Protein AF-A0A7S3BAN3-F1 (afdb_monomer_lite)

Foldseek 3Di:
DAWDWDADPVRPWIKIAGADCAWKWKDQAPPDDTDTHDHGDMDIADARMWIASDPVCRVVGIDGDHPDDPVRVVVVCVVVVVPDDDDDDPPPQPPQKDWDADPPPRQIWIARNVPRDIGSDRDDD

Secondary structure (DSSP, 8-state):
--EEEEE-TTSS-EEEEE-SSS-EEEESSTTSPPEEEPTT-EEEE-TT-EEES-SSSGGGSEEE-----HHHHHHHHHHTT-----------PPTTEEEEE-TTT--EEEEETTT--EESSPPP-

Organism: NCBI:txid156174

Radius of gyration: 23.51 Å; chains: 1; bounding box: 26×28×66 Å

InterPro domains:
  IPR001202 WW domain [PF00397] (93-123)
  IPR001202 WW domain [PS01159] (97-123)
  IPR001202 WW domain [PS50020] (91-125)
  IPR001202 WW domain [SM00456] (92-125)
  IPR036020 WW domain superfamily [SSF51045] (88-123)

pLDDT: mean 81.01, std 16.37, range [34.28, 97.75]

Structure (mmCIF, N/CA/C/O backbone):
data_AF-A0A7S3BAN3-F1
#
_entry.id   AF-A0A7S3BAN3-F1
#
loop_
_atom_site.group_PDB
_atom_site.id
_atom_site.type_symbol
_atom_site.label_atom_id
_atom_site.label_alt_id
_atom_site.label_comp_id
_atom_site.label_asym_id
_atom_site.label_entity_id
_atom_site.label_seq_id
_atom_site.pdbx_PDB_ins_code
_atom_site.Cartn_x
_atom_site.Cartn_y
_atom_site.Cartn_z
_atom_site.occupancy
_atom_site.B_iso_or_equiv
_atom_site.auth_seq_id
_atom_site.auth_comp_id
_atom_site.auth_asym_id
_atom_site.auth_atom_id
_atom_site.pdbx_PDB_model_num
ATOM 1 N N . GLU A 1 1 ? -14.356 1.934 6.653 1.00 81.88 1 GLU A N 1
ATOM 2 C CA . GLU A 1 1 ? -13.105 1.551 5.965 1.00 81.88 1 GLU A CA 1
ATOM 3 C C . GLU A 1 1 ? -11.975 1.561 6.991 1.00 81.88 1 GLU A C 1
ATOM 5 O O . GLU A 1 1 ? -12.056 2.355 7.920 1.00 81.88 1 GLU A O 1
ATOM 10 N N . GLN A 1 2 ? -10.985 0.668 6.896 1.00 89.25 2 GLN A N 1
ATOM 11 C CA . GLN A 1 2 ? -9.949 0.541 7.936 1.00 89.25 2 GLN A CA 1
ATOM 12 C C . GLN A 1 2 ? -8.648 1.276 7.605 1.00 89.25 2 GLN A C 1
ATOM 14 O O . GLN A 1 2 ? -8.061 1.920 8.471 1.00 89.25 2 GLN A O 1
ATOM 19 N N . CYS A 1 3 ? -8.217 1.221 6.350 1.00 94.88 3 CYS A N 1
ATOM 20 C CA . CYS A 1 3 ? -7.018 1.889 5.868 1.00 94.88 3 CYS A CA 1
ATOM 21 C C . CYS A 1 3 ? -7.297 2.474 4.481 1.00 94.88 3 CYS A C 1
ATOM 23 O O . CYS A 1 3 ? -8.050 1.881 3.707 1.00 94.88 3 CYS A O 1
ATOM 25 N N . VAL A 1 4 ? -6.722 3.638 4.188 1.00 96.19 4 VAL A N 1
ATOM 26 C CA . VAL A 1 4 ? -6.711 4.244 2.851 1.00 96.19 4 VAL A CA 1
ATOM 27 C C . VAL A 1 4 ? -5.306 4.139 2.288 1.00 96.19 4 VAL A C 1
ATOM 29 O O . VAL A 1 4 ? -4.343 4.475 2.975 1.00 96.19 4 VAL A O 1
ATOM 32 N N . ILE A 1 5 ? -5.196 3.731 1.027 1.00 95.25 5 ILE A N 1
ATOM 33 C CA . ILE A 1 5 ? -3.962 3.873 0.258 1.00 95.25 5 ILE A CA 1
ATOM 34 C C . ILE A 1 5 ? -4.073 5.147 -0.569 1.00 95.25 5 ILE A C 1
ATOM 36 O O . ILE A 1 5 ? -4.967 5.272 -1.404 1.00 95.25 5 ILE A O 1
ATOM 40 N N . GLN A 1 6 ? -3.183 6.099 -0.316 1.00 94.75 6 GLN A N 1
ATOM 41 C CA . GLN A 1 6 ? -3.121 7.358 -1.047 1.00 94.75 6 GLN A CA 1
ATOM 42 C C . GLN A 1 6 ? -1.861 7.383 -1.906 1.00 94.75 6 GLN A C 1
ATOM 44 O O . GLN A 1 6 ? -0.795 6.939 -1.480 1.00 94.75 6 GLN A O 1
ATOM 49 N N . VAL A 1 7 ? -2.000 7.892 -3.126 1.00 92.56 7 VAL A N 1
ATOM 50 C CA . VAL A 1 7 ? -0.921 8.001 -4.110 1.00 92.56 7 VAL A CA 1
ATOM 51 C C . VAL A 1 7 ? -0.830 9.461 -4.530 1.00 92.56 7 VAL A C 1
ATOM 53 O O . VAL A 1 7 ? -1.857 10.082 -4.802 1.00 92.56 7 VAL A O 1
ATOM 56 N N . ALA A 1 8 ? 0.380 10.017 -4.553 1.00 89.38 8 ALA A N 1
ATOM 57 C CA . ALA A 1 8 ? 0.612 11.357 -5.081 1.00 89.38 8 ALA A CA 1
ATOM 58 C C . ALA A 1 8 ? 0.180 11.435 -6.557 1.00 89.38 8 ALA A C 1
ATOM 60 O O . ALA A 1 8 ? 0.286 10.449 -7.284 1.00 89.38 8 ALA A O 1
ATOM 61 N N . GLU A 1 9 ? -0.282 12.600 -7.017 1.00 87.94 9 GLU A N 1
ATOM 62 C CA . GLU A 1 9 ? -0.773 12.779 -8.397 1.00 87.94 9 GLU A CA 1
ATOM 63 C C . GLU A 1 9 ? 0.276 12.424 -9.463 1.00 87.94 9 GLU A C 1
ATOM 65 O O . GLU A 1 9 ? -0.062 11.944 -10.543 1.00 87.94 9 GLU A O 1
ATOM 70 N N . ASP A 1 10 ? 1.556 12.618 -9.145 1.00 85.38 10 ASP A N 1
ATOM 71 C CA . ASP A 1 10 ? 2.697 12.278 -9.998 1.00 85.38 10 ASP A CA 1
ATOM 72 C C . ASP A 1 10 ? 3.179 10.821 -9.839 1.00 85.38 10 ASP A C 1
ATOM 74 O O . ASP A 1 10 ? 4.119 10.394 -10.512 1.00 85.38 10 ASP A O 1
ATOM 78 N N . GLY A 1 11 ? 2.559 10.052 -8.940 1.00 81.81 11 GLY A N 1
ATOM 79 C CA . GLY A 1 11 ? 2.928 8.676 -8.617 1.00 81.81 11 GLY A CA 1
ATOM 80 C C . GLY A 1 11 ? 4.246 8.521 -7.849 1.00 81.81 11 GLY A C 1
ATOM 81 O O . GLY A 1 11 ? 4.748 7.401 -7.746 1.00 81.81 11 GLY A O 1
ATOM 82 N N . SER A 1 12 ? 4.833 9.604 -7.326 1.00 81.50 12 SER A N 1
ATOM 83 C CA . SER A 1 12 ? 6.141 9.577 -6.649 1.00 81.50 12 SER A CA 1
ATOM 84 C C . SER A 1 12 ? 6.104 8.928 -5.265 1.00 81.50 12 SER A C 1
ATOM 86 O O . SER A 1 12 ? 7.075 8.288 -4.859 1.00 81.50 12 SER A O 1
ATOM 88 N N . CYS A 1 13 ? 4.978 9.061 -4.563 1.00 83.56 13 CYS A N 1
ATOM 89 C CA . CYS A 1 13 ? 4.810 8.631 -3.181 1.00 83.56 13 CYS A CA 1
ATOM 90 C C . CYS A 1 13 ? 3.491 7.879 -3.007 1.00 83.56 13 CYS A C 1
ATOM 92 O O . CYS A 1 13 ? 2.442 8.333 -3.465 1.00 83.56 13 CYS A O 1
ATOM 94 N N . VAL A 1 14 ? 3.542 6.760 -2.285 1.00 93.69 14 VAL A N 1
ATOM 95 C CA . VAL A 1 14 ? 2.368 6.014 -1.823 1.00 93.69 14 VAL A CA 1
ATOM 96 C C . VAL A 1 14 ? 2.426 5.971 -0.305 1.00 93.69 14 VAL A C 1
ATOM 98 O O . VAL A 1 14 ? 3.485 5.699 0.255 1.00 93.69 14 VAL A O 1
ATOM 101 N N . TYR A 1 15 ? 1.319 6.225 0.378 1.00 95.12 15 TYR A N 1
ATOM 102 C CA . TYR A 1 15 ? 1.248 6.066 1.827 1.00 95.12 15 TYR A CA 1
ATOM 103 C C . TYR A 1 15 ? -0.051 5.387 2.249 1.00 95.12 15 TYR A C 1
ATOM 105 O O . TYR A 1 15 ? -1.102 5.552 1.626 1.00 95.12 15 TYR A O 1
ATOM 113 N N . ALA A 1 16 ? 0.046 4.585 3.305 1.00 96.69 16 ALA A N 1
ATOM 114 C CA . ALA A 1 16 ? -1.100 4.016 3.993 1.00 96.69 16 ALA A CA 1
ATOM 115 C C . ALA A 1 16 ? -1.502 4.945 5.136 1.00 96.69 16 ALA A C 1
ATOM 117 O O . ALA A 1 16 ? -0.647 5.373 5.909 1.00 96.69 16 ALA A O 1
ATOM 118 N N . TYR A 1 17 ? -2.794 5.230 5.250 1.00 96.75 17 TYR A N 1
ATOM 119 C CA . TYR A 1 17 ? -3.389 6.006 6.334 1.00 96.75 17 TYR A CA 1
ATOM 120 C C . TYR A 1 17 ? -4.384 5.132 7.099 1.00 96.75 17 TYR A C 1
ATOM 122 O O . TYR A 1 17 ? -5.319 4.589 6.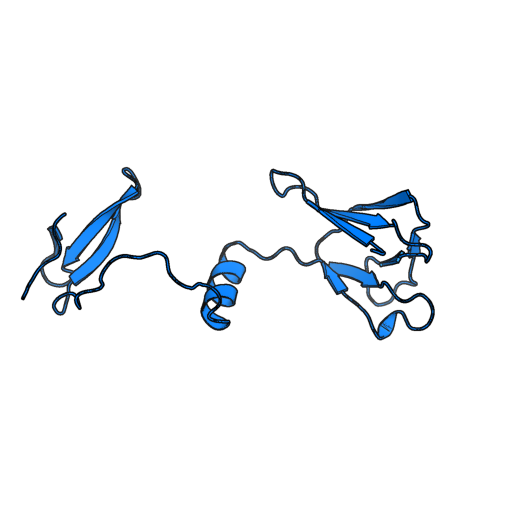504 1.00 96.75 17 TYR A O 1
ATOM 130 N N . ALA A 1 18 ? -4.185 4.961 8.404 1.00 96.69 18 ALA A N 1
ATOM 131 C CA . ALA A 1 18 ? -5.085 4.187 9.253 1.00 96.69 18 ALA A CA 1
ATOM 132 C C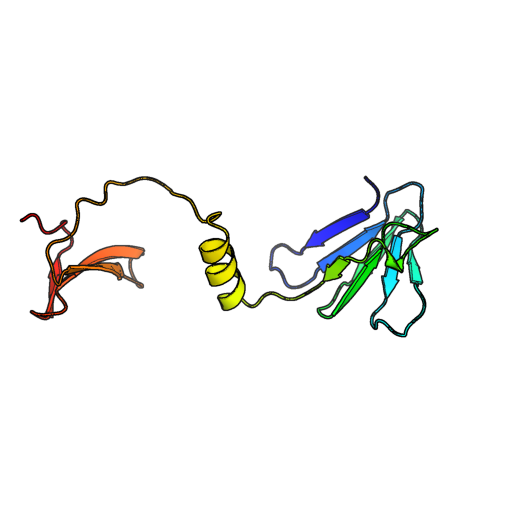 . ALA A 1 18 ? -6.283 5.052 9.674 1.00 96.69 18 ALA A C 1
ATOM 134 O O . ALA A 1 18 ? -6.114 6.091 10.306 1.00 96.69 18 ALA A O 1
ATOM 135 N N . GLN A 1 19 ? -7.502 4.619 9.348 1.00 95.88 19 GLN A N 1
ATOM 136 C CA . GLN A 1 19 ? -8.743 5.355 9.651 1.00 95.88 19 GLN A CA 1
ATOM 137 C C . GLN A 1 19 ? -9.787 4.531 10.420 1.00 95.88 19 GLN A C 1
ATOM 139 O O . GLN A 1 19 ? -10.764 5.080 10.924 1.00 95.88 19 GLN A O 1
ATOM 144 N N . GLY A 1 20 ? -9.608 3.210 10.484 1.00 92.06 20 GLY A N 1
ATOM 145 C CA . GLY A 1 20 ? -10.530 2.303 11.155 1.00 92.06 20 GLY A CA 1
ATOM 146 C C . GLY A 1 20 ? -10.496 2.419 12.672 1.00 92.06 20 GLY A C 1
ATOM 147 O O . GLY A 1 20 ? -9.736 3.181 13.253 1.00 92.06 20 GLY A O 1
ATOM 148 N N . THR A 1 21 ? -11.316 1.606 13.329 1.00 93.00 21 THR A N 1
ATOM 149 C CA . THR A 1 21 ? -11.313 1.463 14.793 1.00 93.00 21 THR A CA 1
ATOM 150 C C . THR A 1 21 ? -10.228 0.511 15.295 1.00 93.00 21 THR A C 1
ATOM 152 O O . THR A 1 21 ? -9.924 0.511 16.485 1.00 93.00 21 THR A O 1
ATOM 155 N N . GLN A 1 22 ? -9.656 -0.301 14.404 1.00 94.19 22 GLN A N 1
ATOM 156 C CA . GLN A 1 22 ? -8.562 -1.2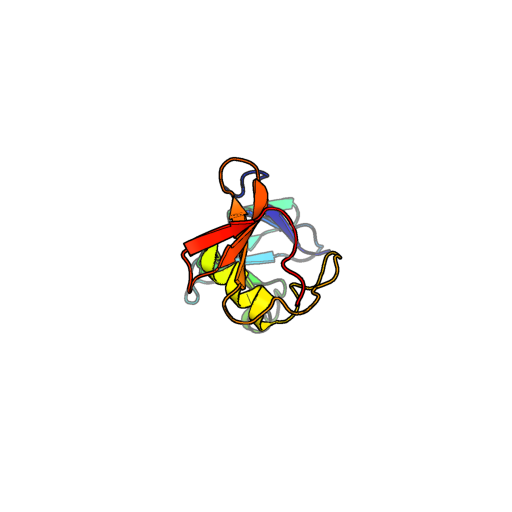21 14.692 1.00 94.19 22 GLN A CA 1
ATOM 157 C C . GLN A 1 22 ? -7.245 -0.714 14.090 1.00 94.19 22 GLN A C 1
ATOM 159 O O . GLN A 1 22 ? -7.268 -0.050 13.046 1.00 94.19 22 GLN A O 1
ATOM 164 N N . PRO A 1 23 ? -6.097 -1.051 14.706 1.00 96.19 23 PRO A N 1
ATOM 165 C CA . PRO A 1 23 ? -4.792 -0.727 14.151 1.00 96.19 23 PRO A CA 1
ATOM 166 C C . PRO A 1 23 ? -4.568 -1.338 12.762 1.00 96.19 23 PRO A C 1
ATOM 168 O O . PRO A 1 23 ? -5.150 -2.364 12.413 1.00 96.19 23 PRO A O 1
ATOM 171 N N . THR A 1 24 ? -3.695 -0.716 11.972 1.00 97.31 24 THR A N 1
ATOM 172 C CA . THR A 1 24 ? -3.235 -1.249 10.679 1.00 97.31 24 THR A CA 1
ATOM 173 C C . THR A 1 24 ? -1.765 -1.635 10.780 1.00 97.31 24 THR A C 1
ATOM 175 O O . THR A 1 24 ? -0.927 -0.816 11.156 1.00 97.31 24 THR A O 1
ATOM 178 N N . GLY A 1 25 ? -1.452 -2.885 10.461 1.00 97.31 25 GLY A N 1
ATOM 179 C CA . GLY A 1 25 ? -0.105 -3.432 10.544 1.00 97.31 25 GLY A CA 1
ATOM 180 C C . GLY A 1 25 ? 0.709 -3.090 9.304 1.00 97.31 25 GLY A C 1
ATOM 181 O O . GLY A 1 25 ? 0.197 -3.188 8.191 1.00 97.31 25 GLY A O 1
ATOM 182 N N . TRP A 1 26 ? 1.985 -2.754 9.467 1.00 97.75 26 TRP A N 1
ATOM 183 C CA . TRP A 1 26 ? 2.942 -2.650 8.368 1.00 97.75 26 TRP A CA 1
ATOM 184 C C . TRP A 1 26 ? 4.330 -3.171 8.753 1.00 97.75 26 TRP A C 1
ATOM 186 O O . TRP A 1 26 ? 4.708 -3.183 9.926 1.00 97.75 26 TRP A O 1
ATOM 196 N N . ARG A 1 27 ? 5.109 -3.606 7.761 1.00 97.25 27 ARG A N 1
ATOM 197 C CA . ARG A 1 27 ? 6.521 -3.987 7.937 1.00 97.25 27 ARG A CA 1
ATOM 198 C C . ARG A 1 27 ? 7.302 -3.873 6.635 1.00 97.25 27 ARG A C 1
ATOM 200 O O . ARG A 1 27 ? 6.723 -3.990 5.550 1.00 97.25 27 ARG A O 1
ATOM 207 N N . THR A 1 28 ? 8.613 -3.675 6.748 1.00 95.31 28 THR A N 1
ATOM 208 C CA . THR A 1 28 ? 9.490 -3.535 5.576 1.00 95.31 28 THR A CA 1
ATOM 209 C C . THR A 1 28 ? 9.996 -4.883 5.077 1.00 95.31 28 THR A C 1
ATOM 211 O O . THR A 1 28 ? 10.238 -5.045 3.880 1.00 95.31 28 THR A O 1
ATOM 214 N N . ARG A 1 29 ? 10.086 -5.881 5.968 1.00 89.56 29 ARG A N 1
ATOM 215 C CA . ARG A 1 29 ? 10.520 -7.244 5.637 1.00 89.56 29 ARG A CA 1
ATOM 216 C C . ARG A 1 29 ? 9.617 -8.315 6.254 1.00 89.56 29 ARG A C 1
ATOM 218 O O . ARG A 1 29 ? 8.986 -8.053 7.272 1.00 89.56 29 ARG A O 1
ATOM 225 N N . PRO A 1 30 ? 9.528 -9.523 5.665 1.00 86.75 30 PRO A N 1
ATOM 226 C CA . PRO A 1 30 ? 8.681 -10.601 6.188 1.00 86.75 30 PRO A CA 1
ATOM 227 C C . PRO A 1 30 ? 9.116 -11.150 7.554 1.00 86.75 30 PRO A C 1
ATOM 229 O O . PRO A 1 30 ? 8.295 -11.711 8.267 1.00 86.75 30 PRO A O 1
ATOM 232 N N . ASP A 1 31 ? 10.395 -11.029 7.896 1.00 89.56 31 ASP A N 1
ATOM 233 C CA . ASP A 1 31 ? 10.987 -11.491 9.154 1.00 89.56 31 ASP A CA 1
ATOM 234 C C . ASP A 1 31 ? 10.883 -10.459 10.287 1.00 89.56 31 ASP A C 1
ATOM 236 O O . ASP A 1 31 ? 11.139 -10.780 11.447 1.00 89.56 31 ASP A O 1
ATOM 240 N N . GLU A 1 32 ? 10.477 -9.230 9.969 1.00 92.06 32 GLU A N 1
ATOM 241 C CA . GLU A 1 32 ? 10.256 -8.187 10.961 1.00 92.06 32 GLU A CA 1
ATOM 242 C C . GLU A 1 32 ? 8.880 -8.336 11.628 1.00 92.06 32 GLU A C 1
ATOM 244 O O . GLU A 1 32 ? 7.898 -8.726 10.977 1.00 92.06 32 GLU A O 1
ATOM 249 N N . PRO A 1 33 ? 8.776 -7.993 12.925 1.00 96.00 33 PRO A N 1
ATOM 250 C CA . PRO A 1 33 ? 7.484 -7.886 13.578 1.00 96.00 33 PRO A CA 1
ATOM 251 C C . PRO A 1 33 ? 6.638 -6.786 12.925 1.00 96.00 33 PRO A C 1
ATOM 253 O O . PRO A 1 33 ? 7.148 -5.821 12.353 1.00 96.00 33 PRO A O 1
ATOM 256 N N . TRP A 1 34 ? 5.321 -6.922 13.051 1.00 97.00 34 TRP A N 1
ATOM 257 C CA . TRP A 1 34 ? 4.377 -5.909 12.598 1.00 97.00 34 TRP A CA 1
ATOM 258 C C . TRP A 1 34 ? 4.492 -4.632 13.431 1.00 97.00 34 TRP A C 1
ATOM 260 O O . TRP A 1 34 ? 4.432 -4.671 14.661 1.00 97.00 34 TRP A O 1
ATOM 270 N N . ASN A 1 35 ? 4.599 -3.496 12.748 1.00 97.19 35 ASN A N 1
ATOM 271 C CA . ASN A 1 35 ? 4.400 -2.177 13.331 1.00 97.19 35 ASN A CA 1
ATOM 272 C C . ASN A 1 35 ? 2.925 -1.805 13.194 1.00 97.19 35 ASN A C 1
ATOM 274 O O . ASN A 1 35 ? 2.355 -1.928 12.113 1.00 97.19 35 ASN A O 1
ATOM 278 N N . TRP A 1 36 ? 2.305 -1.341 14.274 1.00 97.12 36 TRP A N 1
ATOM 279 C CA . TRP A 1 36 ? 0.863 -1.101 14.317 1.00 97.12 36 TRP A CA 1
ATOM 280 C C . TRP A 1 36 ? 0.552 0.389 14.320 1.00 97.12 36 TRP A C 1
ATOM 282 O O . TRP A 1 36 ? 0.702 1.047 15.349 1.00 97.12 36 TRP A O 1
ATOM 292 N N . MET A 1 37 ? 0.087 0.897 13.177 1.00 97.31 37 MET A N 1
ATOM 293 C CA . MET A 1 37 ? -0.440 2.256 13.061 1.00 97.31 37 MET A CA 1
ATOM 294 C C . MET A 1 37 ? -1.768 2.363 13.800 1.00 97.31 37 MET A C 1
ATOM 296 O O . MET A 1 37 ? -2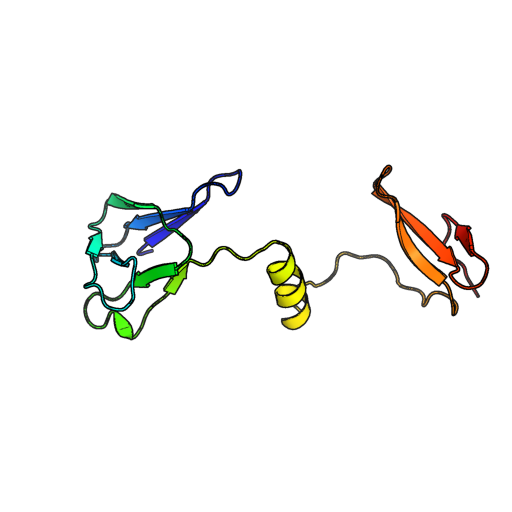.700 1.600 13.527 1.00 97.31 37 MET A O 1
ATOM 300 N N . GLN A 1 38 ? -1.856 3.326 14.705 1.00 96.19 38 GLN A N 1
ATOM 301 C CA . GLN A 1 38 ? -3.095 3.721 15.357 1.00 96.19 38 GLN A CA 1
ATOM 302 C C . GLN A 1 38 ? -3.968 4.552 14.404 1.00 96.19 38 GLN A C 1
ATOM 304 O O . GLN A 1 38 ? -3.462 5.129 13.437 1.00 96.19 38 GLN A O 1
ATOM 309 N N . PRO A 1 39 ? -5.282 4.654 14.662 1.00 95.75 39 PRO A N 1
ATOM 310 C CA . PRO A 1 39 ? -6.156 5.510 13.868 1.00 95.75 39 PRO A CA 1
ATOM 311 C C . PRO A 1 39 ? -5.647 6.960 13.845 1.00 95.75 39 PRO A C 1
ATOM 313 O O . PRO A 1 39 ? -5.407 7.560 14.893 1.00 95.75 39 PRO A O 1
ATOM 316 N N . GLY A 1 40 ? -5.485 7.519 12.647 1.00 95.00 40 GLY A N 1
ATOM 317 C CA . GLY A 1 40 ? -4.911 8.843 12.409 1.00 95.00 40 GLY A CA 1
ATOM 318 C C . GLY A 1 40 ? -3.432 8.844 12.011 1.00 95.00 40 GLY A C 1
ATOM 319 O O . GLY A 1 40 ? -2.934 9.886 11.582 1.00 95.00 40 GLY A O 1
ATOM 320 N N . GLU A 1 41 ? -2.733 7.713 12.113 1.00 96.88 41 GLU A N 1
ATOM 321 C CA . GLU A 1 41 ? -1.333 7.591 11.701 1.00 96.88 41 GLU A CA 1
ATOM 322 C C . GLU A 1 41 ? -1.191 7.198 10.225 1.00 96.88 41 GLU A C 1
ATOM 324 O O . GLU A 1 41 ? -2.095 6.627 9.606 1.00 96.88 41 GLU A O 1
ATOM 329 N N . SER A 1 42 ? -0.025 7.510 9.654 1.00 96.88 42 SER A N 1
ATOM 330 C CA . SER A 1 42 ? 0.323 7.121 8.289 1.00 96.88 42 SER A CA 1
ATOM 331 C C . SER A 1 42 ? 1.775 6.698 8.156 1.00 96.88 42 SER A C 1
ATOM 333 O O . SER A 1 42 ? 2.638 7.131 8.920 1.00 96.88 42 SER A O 1
ATOM 335 N N . VAL A 1 43 ? 2.034 5.873 7.146 1.00 96.88 43 VAL A N 1
ATOM 336 C CA . VAL A 1 43 ? 3.379 5.442 6.771 1.00 96.88 43 VAL A CA 1
ATOM 337 C C . VAL A 1 43 ? 3.537 5.463 5.257 1.00 96.88 43 VAL A C 1
ATOM 339 O O . VAL A 1 43 ? 2.629 5.078 4.518 1.00 96.88 43 VAL A O 1
ATOM 342 N N . VAL A 1 44 ? 4.710 5.891 4.793 1.00 95.75 44 VAL A N 1
ATOM 343 C CA . VAL A 1 44 ? 5.094 5.769 3.384 1.00 95.75 44 VAL A CA 1
ATOM 344 C C . VAL A 1 44 ? 5.311 4.291 3.054 1.00 95.75 44 VAL A C 1
ATOM 346 O O . VAL A 1 44 ? 5.996 3.562 3.775 1.00 95.75 44 VAL A O 1
ATOM 349 N N . LEU A 1 45 ? 4.707 3.836 1.961 1.00 94.81 45 LEU A N 1
ATOM 350 C CA . LEU A 1 45 ? 4.867 2.487 1.445 1.00 94.81 45 LEU A CA 1
ATOM 351 C C . LEU A 1 45 ? 5.849 2.488 0.278 1.00 94.81 45 LEU A C 1
ATOM 353 O O . LEU A 1 45 ? 5.657 3.185 -0.716 1.00 94.81 45 LEU A O 1
ATOM 357 N N . GLU A 1 46 ? 6.872 1.648 0.384 1.00 91.25 46 GLU A N 1
ATOM 358 C CA . GLU A 1 46 ? 7.818 1.381 -0.693 1.00 91.25 46 GLU A CA 1
ATOM 359 C C . GLU A 1 46 ? 7.579 -0.012 -1.288 1.00 91.25 46 GLU A C 1
ATOM 361 O O . GLU A 1 46 ? 6.848 -0.842 -0.735 1.00 91.25 46 GLU A O 1
ATOM 366 N N . SER A 1 47 ? 8.195 -0.282 -2.443 1.00 89.81 47 SER A N 1
ATOM 367 C CA . SER A 1 47 ? 8.152 -1.614 -3.053 1.00 89.81 47 SER A CA 1
ATOM 368 C C . SER A 1 47 ? 8.730 -2.644 -2.086 1.00 89.81 47 SER A C 1
ATOM 370 O O . SER A 1 47 ? 9.838 -2.476 -1.585 1.00 89.81 47 SER A O 1
ATOM 372 N N . GLY A 1 48 ? 7.996 -3.720 -1.828 1.00 90.81 48 GLY A N 1
ATOM 373 C CA . GLY A 1 48 ? 8.367 -4.737 -0.849 1.00 90.81 48 GLY A CA 1
ATOM 374 C C . GLY A 1 48 ? 7.644 -4.611 0.489 1.00 90.81 48 GLY A C 1
ATOM 375 O O . GLY A 1 48 ? 7.479 -5.637 1.156 1.00 90.81 48 GLY A O 1
ATOM 376 N N . HIS A 1 49 ? 7.160 -3.418 0.858 1.00 95.25 49 HIS A N 1
ATOM 377 C CA . HIS A 1 49 ? 6.461 -3.218 2.127 1.00 95.25 49 HIS A CA 1
ATOM 378 C C . HIS A 1 49 ? 5.179 -4.045 2.179 1.00 95.25 49 HIS A C 1
ATOM 380 O O . HIS A 1 49 ? 4.488 -4.243 1.175 1.00 95.25 49 HIS A O 1
ATOM 386 N N . LYS A 1 50 ? 4.860 -4.535 3.372 1.00 96.19 50 LYS A N 1
ATOM 387 C CA . LYS A 1 50 ? 3.671 -5.341 3.633 1.00 96.19 50 LYS A CA 1
ATOM 388 C C . LYS A 1 50 ? 2.729 -4.599 4.559 1.00 96.19 50 LYS A C 1
ATOM 390 O O . LYS A 1 50 ? 3.187 -3.911 5.466 1.00 96.19 50 LYS A O 1
ATOM 395 N N . VAL A 1 51 ? 1.436 -4.790 4.338 1.00 97.00 51 VAL A N 1
ATOM 396 C CA . VAL A 1 51 ? 0.348 -4.242 5.147 1.00 97.00 51 VAL A CA 1
ATOM 397 C C . VAL A 1 51 ? -0.583 -5.378 5.553 1.00 97.00 51 VAL A C 1
ATOM 399 O O . VAL A 1 51 ? -0.831 -6.281 4.755 1.00 97.00 51 VAL A O 1
ATOM 402 N N . SER A 1 52 ? -1.095 -5.332 6.778 1.00 97.00 52 SER A N 1
ATOM 403 C CA . SER A 1 52 ? -2.173 -6.202 7.237 1.00 97.00 52 SER A CA 1
ATOM 404 C C . SER A 1 52 ? -3.251 -5.382 7.932 1.00 97.00 52 SER A C 1
ATOM 406 O O . SER A 1 52 ? -2.967 -4.418 8.645 1.00 97.00 52 SER A O 1
ATOM 408 N N . LEU A 1 53 ? -4.501 -5.761 7.687 1.00 94.75 53 LEU A N 1
ATOM 409 C CA . LEU A 1 53 ? -5.679 -5.162 8.312 1.00 94.75 53 LEU A CA 1
ATOM 410 C C . LEU A 1 53 ? -6.180 -6.003 9.494 1.00 94.75 53 LEU A C 1
ATOM 412 O O . LEU A 1 53 ? -7.093 -5.590 10.196 1.00 94.75 53 LEU A O 1
ATOM 416 N N . ASP A 1 54 ? -5.589 -7.170 9.737 1.00 94.12 54 ASP A N 1
ATOM 417 C CA . ASP A 1 54 ? -6.000 -8.052 10.822 1.00 94.12 54 ASP A CA 1
ATOM 418 C C . ASP A 1 54 ? -4.937 -8.040 11.923 1.00 94.12 54 ASP A C 1
ATOM 420 O O . ASP A 1 54 ? -3.798 -8.443 11.701 1.00 94.12 54 ASP A O 1
ATOM 424 N N . CYS A 1 55 ? -5.284 -7.543 13.111 1.00 92.81 55 CYS A N 1
ATOM 425 C CA . CYS A 1 55 ? -4.372 -7.541 14.254 1.00 92.81 55 CYS A CA 1
ATOM 426 C C . CYS A 1 55 ? -4.359 -8.851 15.049 1.00 92.81 55 CYS A C 1
ATOM 428 O O . CYS A 1 55 ? -3.447 -9.056 15.849 1.00 92.81 55 CYS A O 1
ATOM 430 N N . GLU A 1 56 ? -5.348 -9.719 14.848 1.00 93.62 56 GLU A N 1
ATOM 431 C CA . GLU A 1 56 ? -5.444 -11.025 15.498 1.00 93.62 56 GLU A CA 1
ATOM 432 C C . GLU A 1 56 ? -4.712 -12.096 14.676 1.00 93.62 56 GLU A C 1
ATOM 434 O O . GLU A 1 56 ? -3.937 -12.878 15.231 1.00 93.62 56 GLU A O 1
ATOM 439 N N . TYR A 1 57 ? -4.870 -12.056 13.349 1.00 94.44 57 TYR A N 1
ATOM 440 C CA . TYR A 1 57 ? -4.265 -12.996 12.398 1.00 94.44 57 TYR A CA 1
ATOM 441 C C . TYR A 1 57 ? -3.546 -12.276 11.245 1.00 94.44 57 TYR A C 1
ATOM 443 O O . TYR A 1 57 ? -3.906 -12.422 10.074 1.00 94.44 57 TYR A O 1
ATOM 451 N N . PRO A 1 58 ? -2.483 -11.501 11.530 1.00 93.56 58 PRO A N 1
ATOM 452 C CA . PRO A 1 58 ? -1.904 -10.598 10.541 1.00 93.56 58 PRO A CA 1
ATOM 453 C C . PRO A 1 58 ? -1.299 -11.285 9.318 1.00 93.56 58 PRO A C 1
ATOM 455 O O . PRO A 1 58 ? -1.265 -10.688 8.242 1.00 93.56 58 PRO A O 1
ATOM 458 N N . GLU A 1 59 ? -0.828 -12.521 9.476 1.00 94.25 59 GLU A N 1
ATOM 459 C CA . GLU A 1 59 ? -0.209 -13.303 8.403 1.00 94.25 59 GLU A CA 1
ATOM 460 C C . GLU A 1 59 ? -1.232 -13.888 7.414 1.00 94.25 59 GLU A C 1
ATOM 462 O O . GLU A 1 59 ? -0.868 -14.168 6.271 1.00 94.25 59 GLU A O 1
ATOM 467 N N . ASP A 1 60 ? -2.507 -14.002 7.801 1.00 92.19 60 ASP A N 1
ATOM 468 C CA . ASP A 1 60 ? -3.567 -14.551 6.943 1.00 92.19 60 ASP A CA 1
ATOM 469 C C . ASP A 1 60 ? -4.125 -13.500 5.962 1.00 92.19 60 ASP A C 1
ATOM 471 O O . ASP A 1 60 ? -4.773 -13.841 4.972 1.00 92.19 60 ASP A O 1
ATOM 475 N N . ALA A 1 61 ? -3.832 -12.214 6.192 1.00 89.88 61 ALA A N 1
ATOM 476 C CA . ALA A 1 61 ? -4.338 -11.084 5.412 1.00 89.88 61 ALA A CA 1
ATOM 477 C C . ALA A 1 61 ? -3.227 -10.086 5.028 1.00 89.88 61 ALA A C 1
ATOM 479 O O . ALA A 1 61 ? -3.288 -8.898 5.352 1.00 89.88 61 ALA A O 1
ATOM 480 N N . VAL A 1 62 ? -2.195 -10.565 4.322 1.00 94.44 62 VAL A N 1
ATOM 481 C CA . VAL A 1 62 ? -1.028 -9.751 3.934 1.00 94.44 62 VAL A CA 1
ATOM 482 C C . VAL A 1 62 ? -1.152 -9.186 2.522 1.00 94.44 62 VAL A C 1
ATOM 484 O O . VAL A 1 62 ? -1.089 -9.910 1.529 1.00 94.44 62 VAL A O 1
ATOM 487 N N . TYR A 1 63 ? -1.172 -7.862 2.431 1.00 94.31 63 TYR A N 1
ATOM 488 C CA . TYR A 1 63 ? -1.053 -7.112 1.184 1.00 94.31 63 TYR A CA 1
ATOM 489 C C . TYR A 1 63 ? 0.397 -6.665 0.992 1.00 94.31 63 TYR A C 1
ATOM 491 O O . TYR A 1 63 ? 1.066 -6.288 1.953 1.00 94.31 63 TYR A O 1
ATOM 499 N N . LYS A 1 64 ? 0.910 -6.713 -0.241 1.00 93.12 64 LYS A N 1
ATOM 500 C CA . LYS A 1 64 ? 2.270 -6.267 -0.577 1.00 93.12 64 LYS A CA 1
ATOM 501 C C . LYS A 1 64 ? 2.196 -5.053 -1.495 1.00 93.12 64 LYS A C 1
ATOM 503 O O . LYS A 1 64 ? 1.544 -5.110 -2.533 1.00 93.12 64 LYS A O 1
ATOM 508 N N . CYS A 1 65 ? 2.887 -3.984 -1.128 1.00 91.75 65 CYS A N 1
ATOM 509 C CA . CYS A 1 65 ? 3.126 -2.856 -2.011 1.00 91.75 65 CYS A CA 1
ATOM 510 C C . CYS A 1 65 ? 4.242 -3.232 -2.990 1.00 91.75 65 CYS A C 1
ATOM 512 O O . CYS A 1 65 ? 5.321 -3.647 -2.571 1.00 91.75 65 CYS A O 1
ATOM 514 N N . GLU A 1 66 ? 3.995 -3.109 -4.290 1.00 89.25 66 GLU A N 1
ATOM 515 C CA . GLU A 1 66 ? 4.996 -3.365 -5.324 1.00 89.25 66 GLU A CA 1
ATOM 516 C C . GLU A 1 66 ? 4.912 -2.274 -6.389 1.00 89.25 66 GLU A C 1
ATOM 518 O O . GLU A 1 66 ? 3.831 -1.965 -6.895 1.00 89.25 66 GLU A O 1
ATOM 523 N N . LYS A 1 67 ? 6.057 -1.700 -6.760 1.00 83.25 67 LYS A N 1
ATOM 524 C CA . LYS A 1 67 ? 6.139 -0.783 -7.891 1.00 83.25 67 LYS A CA 1
ATOM 525 C C . LYS A 1 67 ? 6.039 -1.598 -9.176 1.00 83.25 67 LYS A C 1
ATOM 527 O O . LYS A 1 67 ? 7.028 -2.153 -9.651 1.00 83.25 67 LYS A O 1
ATOM 532 N N . ALA A 1 68 ? 4.849 -1.655 -9.760 1.00 70.75 68 ALA A N 1
ATOM 533 C CA . ALA A 1 68 ? 4.688 -2.225 -11.086 1.00 70.75 68 ALA A CA 1
ATOM 534 C C . ALA A 1 68 ? 5.388 -1.314 -12.109 1.00 70.75 68 ALA A C 1
ATOM 536 O O . ALA A 1 68 ? 5.071 -0.130 -12.237 1.00 70.75 68 ALA A O 1
ATOM 537 N N . GLY A 1 69 ? 6.379 -1.843 -12.829 1.00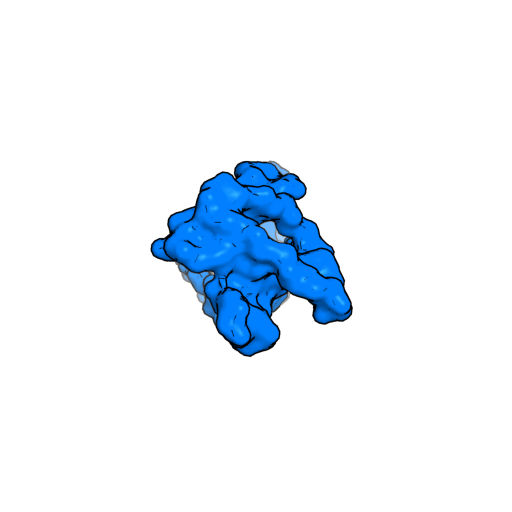 65.88 69 GLY A N 1
ATOM 538 C CA . GLY A 1 69 ? 6.928 -1.142 -13.986 1.00 65.88 69 GLY A CA 1
ATOM 539 C C . GLY A 1 69 ? 5.832 -0.919 -15.033 1.00 65.88 69 GLY A C 1
ATOM 540 O O . GLY A 1 69 ? 4.939 -1.752 -15.179 1.00 65.88 69 GLY A O 1
ATOM 541 N N . ARG A 1 70 ? 5.926 0.172 -15.807 1.00 57.47 70 ARG A N 1
ATOM 542 C CA . ARG A 1 70 ? 4.969 0.501 -16.886 1.00 57.47 70 ARG A CA 1
ATOM 543 C C . ARG A 1 70 ? 4.746 -0.670 -17.861 1.00 57.47 70 ARG A C 1
ATOM 545 O O . ARG A 1 70 ? 3.649 -0.839 -18.370 1.00 57.47 70 ARG A O 1
ATOM 552 N N . PHE A 1 71 ? 5.778 -1.490 -18.066 1.00 48.41 71 PHE A N 1
ATOM 553 C CA . PHE A 1 71 ? 5.762 -2.666 -18.939 1.00 48.41 71 PHE A CA 1
ATOM 554 C C . PHE A 1 71 ? 4.934 -3.842 -18.380 1.00 48.41 71 PHE A C 1
ATOM 556 O O . PHE A 1 71 ? 4.224 -4.493 -19.133 1.00 48.41 71 PHE A O 1
ATOM 563 N N . LEU A 1 72 ? 4.951 -4.075 -17.060 1.00 58.19 72 LEU A N 1
ATOM 564 C CA . LEU A 1 72 ? 4.228 -5.194 -16.435 1.00 58.19 72 LEU A CA 1
ATOM 565 C C . LEU A 1 72 ? 2.727 -4.922 -16.287 1.00 58.19 72 LEU A C 1
ATOM 567 O O . LEU A 1 72 ? 1.931 -5.853 -16.335 1.00 58.19 72 LEU A O 1
ATOM 571 N N . VAL A 1 73 ? 2.324 -3.656 -16.121 1.00 60.75 73 VAL A N 1
ATOM 572 C CA . VAL A 1 73 ? 0.900 -3.286 -16.029 1.00 60.75 73 VAL A CA 1
ATOM 573 C C . VAL A 1 73 ? 0.182 -3.549 -17.353 1.00 60.75 73 VAL A C 1
ATOM 575 O O . VAL A 1 73 ? -0.927 -4.072 -17.343 1.00 60.75 73 VAL A O 1
ATOM 578 N N . GLN A 1 74 ? 0.825 -3.231 -18.479 1.00 58.12 74 GLN A N 1
ATOM 579 C CA . GLN A 1 74 ? 0.280 -3.454 -19.818 1.00 58.12 74 GLN A CA 1
ATOM 580 C C . GLN A 1 74 ? 0.007 -4.952 -20.064 1.00 58.12 74 GLN A C 1
ATOM 582 O O . GLN A 1 74 ? -1.137 -5.335 -20.295 1.00 58.12 74 GLN A O 1
ATOM 587 N N . GLU A 1 75 ? 1.021 -5.806 -19.896 1.00 61.38 75 GLU A N 1
ATOM 588 C CA . GLU A 1 75 ? 0.917 -7.262 -20.088 1.00 61.38 75 GLU A CA 1
ATOM 589 C C . GLU A 1 75 ? -0.048 -7.925 -19.079 1.00 61.38 75 GLU A C 1
ATOM 591 O O . GLU A 1 75 ? -0.788 -8.853 -19.411 1.00 61.38 75 GLU A O 1
ATOM 596 N N . TYR A 1 76 ? -0.111 -7.430 -17.838 1.00 61.00 76 TYR A N 1
ATOM 597 C CA . TYR A 1 76 ? -1.058 -7.920 -16.831 1.00 61.00 76 TYR A CA 1
ATOM 598 C C . TYR A 1 76 ? -2.515 -7.565 -17.171 1.00 61.00 76 TYR A C 1
ATOM 600 O O . TYR A 1 76 ? -3.395 -8.418 -17.079 1.00 61.00 76 TYR A O 1
ATOM 608 N N . LEU A 1 77 ? -2.790 -6.332 -17.610 1.00 64.56 77 LEU A N 1
ATOM 609 C CA . LEU A 1 77 ? -4.136 -5.928 -18.038 1.00 64.56 77 LEU A CA 1
ATOM 610 C C . LEU A 1 77 ? -4.587 -6.671 -19.305 1.00 64.56 77 LEU A C 1
ATOM 612 O O . LEU A 1 77 ? -5.768 -7.012 -19.424 1.00 64.56 77 LEU A O 1
ATOM 616 N N . GLU A 1 78 ? -3.652 -6.955 -20.212 1.00 62.81 78 GLU A N 1
ATOM 617 C CA . GLU A 1 78 ? -3.869 -7.784 -21.402 1.00 62.81 78 GLU A CA 1
ATOM 618 C C . GLU A 1 78 ? -4.149 -9.248 -21.022 1.00 62.81 78 GLU A C 1
ATOM 620 O O . GLU A 1 78 ? -5.137 -9.824 -21.478 1.00 62.81 78 GLU A O 1
ATOM 625 N N . SER A 1 79 ? -3.353 -9.835 -20.121 1.00 56.31 79 SER A N 1
ATOM 626 C CA . SER A 1 79 ? -3.530 -11.225 -19.667 1.00 56.31 79 SER A CA 1
ATOM 627 C C . SER A 1 79 ? -4.795 -11.456 -18.831 1.00 56.31 79 SER A C 1
ATOM 629 O O . SER A 1 79 ? -5.338 -12.560 -18.849 1.00 56.31 79 SER A O 1
ATOM 631 N N . GLN A 1 80 ? -5.309 -10.434 -18.137 1.00 61.56 80 GLN A N 1
ATOM 632 C CA . GLN A 1 80 ? -6.565 -10.523 -17.376 1.00 61.56 80 GLN A CA 1
ATOM 633 C C . GLN A 1 80 ? -7.812 -10.146 -18.178 1.00 61.56 80 GLN A C 1
ATOM 635 O O . GLN A 1 80 ? -8.918 -10.200 -17.642 1.00 61.56 80 GLN A O 1
ATOM 640 N N . GLY A 1 81 ? -7.664 -9.754 -19.448 1.00 55.56 81 GLY A N 1
ATOM 641 C CA . GLY A 1 81 ? -8.791 -9.360 -20.297 1.00 55.56 81 GLY A CA 1
ATOM 642 C C . GLY A 1 81 ? -9.556 -8.131 -19.788 1.00 55.56 81 GLY A C 1
ATOM 643 O O . GLY A 1 81 ? -10.676 -7.889 -20.230 1.00 55.56 81 GLY A O 1
ATOM 644 N N . LEU A 1 82 ? -8.969 -7.363 -18.861 1.00 53.47 82 LEU A N 1
ATOM 645 C CA . LEU A 1 82 ? -9.542 -6.133 -18.298 1.00 53.47 82 LEU A CA 1
ATOM 646 C C . LEU A 1 82 ? -9.209 -4.900 -19.147 1.00 53.47 82 LEU A C 1
ATOM 648 O O . LEU A 1 82 ? -9.834 -3.852 -18.992 1.00 53.47 82 LEU A O 1
ATOM 652 N N . ALA A 1 83 ? -8.276 -5.026 -20.092 1.00 50.38 83 ALA A N 1
ATOM 653 C CA . ALA A 1 83 ? -8.133 -4.087 -21.193 1.00 50.38 83 ALA A CA 1
ATOM 654 C C . ALA A 1 83 ? -9.267 -4.310 -22.216 1.00 50.38 83 ALA A C 1
ATOM 656 O O . ALA A 1 83 ? -9.055 -4.926 -23.258 1.00 50.38 83 ALA A O 1
ATOM 657 N N . GLN A 1 84 ? -10.490 -3.843 -21.934 1.00 46.50 84 GLN A N 1
ATOM 658 C CA . GLN A 1 84 ? -11.568 -3.860 -22.931 1.00 46.50 84 GLN A CA 1
ATOM 659 C C . GLN A 1 84 ? -12.041 -2.469 -23.363 1.00 46.50 84 GLN A C 1
ATOM 661 O O . GLN A 1 84 ? -12.684 -1.724 -22.631 1.00 46.50 84 GLN A O 1
ATOM 666 N N . SER A 1 85 ? -11.742 -2.223 -24.642 1.00 46.84 85 SER A N 1
ATOM 667 C CA . SER A 1 85 ? -12.563 -1.587 -25.674 1.00 46.84 85 SER A CA 1
ATOM 668 C C . SER A 1 85 ? -13.088 -0.171 -25.428 1.00 46.84 85 SER A C 1
ATOM 670 O O . SER A 1 85 ? -14.141 0.029 -24.824 1.00 46.84 85 SER A O 1
ATOM 672 N N . GLN A 1 86 ? -12.474 0.791 -26.119 1.00 37.75 86 GLN A N 1
ATOM 673 C CA . GLN A 1 86 ? -13.229 1.891 -26.715 1.00 37.75 86 GLN A CA 1
ATOM 674 C C . GLN A 1 86 ? -13.225 1.764 -28.244 1.00 37.75 86 GLN A C 1
ATOM 676 O O . GLN A 1 86 ? -12.209 1.939 -28.903 1.00 37.75 86 GLN A O 1
ATOM 681 N N . GLY A 1 87 ? -14.398 1.360 -28.741 1.00 37.50 87 GLY A N 1
ATOM 682 C CA . GLY A 1 87 ? -15.058 1.717 -30.001 1.00 37.50 87 GLY A CA 1
ATOM 683 C C . GLY A 1 87 ? -14.243 2.073 -31.246 1.00 37.50 87 GLY A C 1
ATOM 684 O O . GLY A 1 87 ? -13.651 3.141 -31.321 1.00 37.50 87 GLY A O 1
ATOM 685 N N . GLY A 1 88 ? -14.428 1.270 -32.300 1.00 34.28 88 GLY A N 1
ATOM 686 C CA . GLY A 1 88 ? -14.262 1.728 -33.683 1.00 34.28 88 GLY A CA 1
ATOM 687 C C . GLY A 1 88 ? -13.862 0.632 -34.667 1.00 34.28 88 GLY A C 1
ATOM 688 O O . GLY A 1 88 ? -12.693 0.515 -34.995 1.00 34.28 88 GLY A O 1
ATOM 689 N N . GLY A 1 89 ? -14.835 -0.173 -35.110 1.00 41.19 89 GLY A N 1
ATOM 690 C CA . GLY A 1 89 ? -14.812 -1.012 -36.321 1.00 41.19 89 GLY A CA 1
ATOM 691 C C . GLY A 1 89 ? -13.458 -1.503 -36.846 1.00 41.19 89 GLY A C 1
ATOM 692 O O . GLY A 1 89 ? -12.956 -0.974 -37.831 1.00 41.19 89 GLY A O 1
ATOM 693 N N . GLN A 1 90 ? -12.930 -2.595 -36.286 1.00 45.53 90 GLN A N 1
ATOM 694 C CA . GLN A 1 90 ? -11.940 -3.407 -36.994 1.00 45.53 90 GLN A CA 1
ATOM 695 C C . GLN A 1 90 ? -12.645 -4.199 -38.103 1.00 45.53 90 GLN A C 1
ATOM 697 O O . GLN A 1 90 ? -12.996 -5.367 -37.937 1.00 45.53 90 GLN A O 1
ATOM 702 N N . GLY A 1 91 ? -12.867 -3.555 -39.249 1.00 53.16 91 GLY A N 1
ATOM 703 C CA . GLY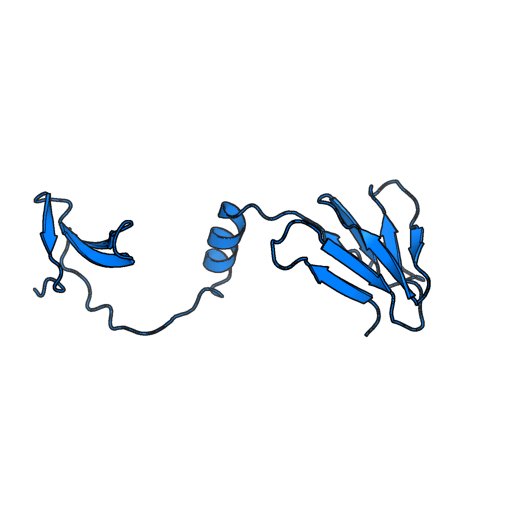 A 1 91 ? -12.825 -4.298 -40.503 1.00 53.16 91 GLY A CA 1
ATOM 704 C C . GLY A 1 91 ? -11.435 -4.923 -40.588 1.00 53.16 91 GLY A C 1
ATOM 705 O O . GLY A 1 91 ? -10.448 -4.214 -40.411 1.00 53.16 91 GLY A O 1
ATOM 706 N N . GLN A 1 92 ? -11.356 -6.246 -40.744 1.00 59.72 92 GLN A N 1
ATOM 707 C CA . GLN A 1 92 ? -10.085 -6.953 -40.911 1.00 59.72 92 GLN A CA 1
ATOM 708 C C . GLN A 1 92 ? -9.256 -6.241 -41.978 1.00 59.72 92 GLN A C 1
ATOM 710 O O . GLN A 1 92 ? -9.672 -6.169 -43.134 1.00 59.72 92 GLN A O 1
ATOM 715 N N . LEU A 1 93 ? -8.109 -5.693 -41.575 1.00 67.69 93 LEU A N 1
ATOM 716 C CA . LEU A 1 93 ? -7.171 -5.106 -42.518 1.00 67.69 93 LEU A CA 1
ATOM 717 C C . LEU A 1 93 ? -6.734 -6.190 -43.513 1.00 67.69 93 LEU A C 1
ATOM 719 O O . LEU A 1 93 ? -6.553 -7.347 -43.110 1.00 67.69 93 LEU A O 1
ATOM 723 N N . PRO A 1 94 ? -6.566 -5.854 -44.802 1.00 71.31 94 PRO A N 1
ATOM 724 C CA . PRO A 1 94 ? -6.039 -6.794 -45.772 1.00 71.31 94 PRO A CA 1
ATOM 725 C C . PRO A 1 94 ? -4.665 -7.331 -45.337 1.00 71.31 94 PRO A C 1
ATOM 727 O O . PRO A 1 94 ? -3.912 -6.620 -44.663 1.00 71.31 94 PRO A O 1
ATOM 730 N N . PRO A 1 95 ? -4.299 -8.569 -45.719 1.00 73.44 95 PRO A N 1
ATOM 731 C CA . PRO A 1 95 ? -3.029 -9.168 -45.329 1.00 73.44 95 PRO A CA 1
ATOM 732 C C . PRO A 1 95 ? -1.837 -8.265 -45.660 1.00 73.44 95 PRO A C 1
ATOM 734 O O . PRO A 1 95 ? -1.704 -7.783 -46.783 1.00 73.44 95 PRO A O 1
ATOM 737 N N . GLY A 1 96 ? -0.961 -8.061 -44.676 1.00 76.69 96 GLY A N 1
ATOM 738 C CA . GLY A 1 96 ? 0.221 -7.207 -44.804 1.00 76.69 96 GLY A CA 1
ATOM 739 C C . GLY A 1 96 ? 0.007 -5.750 -44.399 1.00 76.69 96 GLY A C 1
ATOM 740 O O . GLY A 1 96 ? 0.986 -5.015 -44.389 1.00 76.69 96 GLY A O 1
ATOM 741 N N . TRP A 1 97 ? -1.216 -5.337 -44.045 1.00 80.75 97 TRP A N 1
ATOM 742 C CA . TRP A 1 97 ? -1.485 -4.020 -43.467 1.00 80.75 97 TRP A CA 1
ATOM 743 C C . TRP A 1 97 ? -1.603 -4.078 -41.945 1.00 80.75 97 TRP A C 1
ATOM 745 O O . TRP A 1 97 ? -2.345 -4.893 -41.395 1.00 80.75 97 TRP A O 1
ATOM 755 N N . VAL A 1 98 ? -0.921 -3.156 -41.276 1.00 78.75 98 VAL A N 1
ATOM 756 C CA . VAL A 1 98 ? -0.967 -2.949 -39.828 1.00 78.75 98 VAL A CA 1
ATOM 757 C C . VAL A 1 98 ? -1.490 -1.550 -39.517 1.00 78.75 98 VAL A C 1
ATOM 759 O O . VAL A 1 98 ? -1.350 -0.633 -40.327 1.00 78.75 98 VAL A O 1
ATOM 762 N N . LYS A 1 99 ? -2.123 -1.389 -38.352 1.00 79.94 99 LYS A N 1
ATOM 763 C CA . LYS A 1 99 ? -2.531 -0.081 -37.830 1.00 79.94 99 LYS A CA 1
ATOM 764 C C . LYS A 1 99 ? -1.505 0.382 -36.808 1.00 79.94 99 LYS A C 1
ATOM 766 O O . LYS A 1 99 ? -1.273 -0.311 -35.821 1.00 79.94 99 LYS A O 1
ATOM 771 N N . GLU A 1 100 ? -0.960 1.565 -37.020 1.00 79.81 100 GLU A N 1
ATOM 772 C CA . GLU A 1 100 ? -0.031 2.222 -36.113 1.00 79.81 100 GLU A CA 1
ATOM 773 C C . GLU A 1 100 ? -0.545 3.610 -35.720 1.00 79.81 100 GLU A C 1
ATOM 775 O O . GLU A 1 100 ? -1.462 4.153 -36.332 1.00 79.81 100 GLU A O 1
ATOM 780 N N . VAL A 1 101 ? 0.036 4.183 -34.669 1.00 79.94 101 VAL A N 1
ATOM 781 C CA . VAL A 1 101 ? -0.238 5.555 -34.234 1.00 79.94 101 VAL A CA 1
ATOM 782 C C . VAL A 1 101 ? 1.024 6.365 -34.464 1.00 79.94 101 VAL A C 1
ATOM 784 O O . VAL A 1 101 ? 2.082 6.021 -33.935 1.00 79.94 101 VAL A O 1
ATOM 787 N N . ASP A 1 102 ? 0.926 7.440 -35.237 1.00 70.94 102 ASP A N 1
ATOM 788 C CA . ASP A 1 102 ? 2.052 8.343 -35.431 1.00 70.94 102 ASP A CA 1
ATOM 789 C C . ASP A 1 102 ? 2.386 9.046 -34.106 1.00 70.94 102 ASP A C 1
ATOM 791 O O . ASP A 1 102 ? 1.548 9.718 -33.503 1.00 70.94 102 ASP A O 1
ATOM 795 N N . ALA A 1 103 ? 3.631 8.906 -33.650 1.00 73.25 103 ALA A N 1
ATOM 796 C CA . ALA A 1 103 ? 4.068 9.408 -32.348 1.00 73.25 103 ALA A CA 1
ATOM 797 C C . ALA A 1 103 ? 4.097 10.945 -32.259 1.00 73.25 103 ALA A C 1
ATOM 799 O O . ALA A 1 103 ? 4.148 11.494 -31.158 1.00 73.25 103 ALA A O 1
ATOM 800 N N . THR A 1 104 ? 4.081 11.640 -33.401 1.00 67.69 104 THR A N 1
ATOM 801 C CA . THR A 1 104 ? 4.183 13.105 -33.470 1.00 67.69 104 THR A CA 1
ATOM 802 C C . THR A 1 104 ? 2.809 13.774 -33.458 1.00 67.69 104 THR A C 1
ATOM 804 O O . THR A 1 104 ? 2.630 14.817 -32.831 1.00 67.69 104 THR A O 1
ATOM 807 N N . SER A 1 105 ? 1.831 13.178 -34.134 1.00 73.50 105 SER A N 1
ATOM 808 C CA . SER A 1 105 ? 0.470 13.703 -34.284 1.00 73.50 105 SER A CA 1
ATOM 809 C C . SER A 1 105 ? -0.562 12.992 -33.408 1.00 73.50 105 SER A C 1
ATOM 811 O O . SER A 1 105 ? -1.646 13.530 -33.187 1.00 73.50 105 SER A O 1
ATOM 813 N N . GLY A 1 106 ? -0.251 11.790 -32.913 1.00 75.62 106 GLY A N 1
ATOM 814 C CA . GLY A 1 106 ? -1.196 10.922 -32.209 1.00 75.62 106 GLY A CA 1
ATOM 815 C C . GLY A 1 106 ? -2.303 10.364 -33.109 1.00 75.62 106 GLY A C 1
ATOM 816 O O . GLY A 1 106 ? -3.282 9.825 -32.595 1.00 75.62 106 GLY A O 1
ATOM 817 N N . GLN A 1 107 ? -2.186 10.518 -34.432 1.00 72.69 107 GLN A N 1
ATOM 818 C CA . GLN A 1 107 ? -3.179 10.044 -35.392 1.00 72.69 107 GLN A CA 1
ATOM 819 C C . GLN A 1 107 ? -2.890 8.604 -35.818 1.00 72.69 107 GLN A C 1
ATOM 821 O O . GLN A 1 107 ? -1.738 8.211 -36.001 1.00 72.69 107 GLN A O 1
ATOM 826 N N . GLU A 1 108 ? -3.952 7.817 -35.987 1.00 81.12 108 GLU A N 1
ATOM 827 C CA . GLU A 1 108 ? -3.848 6.455 -36.506 1.00 81.12 108 GLU A CA 1
ATOM 828 C C . GLU A 1 108 ? -3.537 6.478 -38.010 1.00 81.12 108 GLU A C 1
ATOM 830 O O . GLU A 1 108 ? -4.178 7.206 -38.771 1.00 81.12 108 GLU A O 1
ATOM 835 N N . TYR A 1 109 ? -2.578 5.659 -38.439 1.00 81.12 109 TYR A N 1
ATOM 836 C CA . TYR A 1 109 ? -2.232 5.438 -39.839 1.00 81.12 109 TYR A CA 1
ATOM 837 C C . TYR A 1 109 ? -2.066 3.940 -40.120 1.00 81.12 109 TYR A C 1
ATOM 839 O O . TYR A 1 109 ? -1.818 3.135 -39.223 1.00 81.12 109 TYR A O 1
ATOM 847 N N . TYR A 1 110 ? -2.231 3.553 -41.378 1.00 85.06 110 TYR A N 1
ATOM 848 C CA . TYR A 1 110 ? -2.119 2.179 -41.849 1.00 85.06 110 TYR A CA 1
ATOM 849 C C . TYR A 1 110 ? -0.820 2.024 -42.628 1.00 85.06 110 TYR A C 1
ATOM 851 O O . TYR A 1 110 ? -0.538 2.822 -43.522 1.00 85.06 110 TYR A O 1
ATOM 859 N N . TYR A 1 111 ? -0.040 0.997 -42.314 1.00 82.00 111 TYR A N 1
ATOM 860 C CA . TYR A 1 111 ? 1.234 0.709 -42.966 1.00 82.00 111 TYR A CA 1
ATOM 861 C C . TYR A 1 111 ? 1.212 -0.687 -43.579 1.00 82.00 111 TYR A C 1
ATOM 863 O O . TYR A 1 111 ? 0.795 -1.644 -42.931 1.00 82.00 111 TYR A O 1
ATOM 871 N N . ASN A 1 112 ? 1.635 -0.809 -44.834 1.00 84.81 112 ASN A N 1
ATOM 872 C CA . ASN A 1 112 ? 1.820 -2.090 -45.491 1.00 84.81 112 ASN A CA 1
ATOM 873 C C . ASN A 1 112 ? 3.273 -2.545 -45.330 1.00 84.81 112 ASN A C 1
ATOM 875 O O . ASN A 1 112 ? 4.172 -1.983 -45.956 1.00 84.81 112 ASN A O 1
ATOM 879 N N . GLU A 1 113 ? 3.500 -3.595 -44.546 1.00 80.44 113 GLU A N 1
ATOM 880 C CA . GLU A 1 113 ? 4.846 -4.110 -44.259 1.00 80.44 113 GLU A CA 1
ATOM 881 C C . GLU A 1 113 ? 5.511 -4.763 -45.480 1.00 80.44 113 GLU A C 1
ATOM 883 O O . GLU A 1 113 ? 6.733 -4.875 -45.545 1.00 80.44 113 GLU A O 1
ATOM 888 N N . GLN A 1 114 ? 4.720 -5.190 -46.468 1.00 80.62 114 GLN A N 1
ATOM 889 C CA . GLN A 1 114 ? 5.227 -5.862 -47.665 1.00 80.62 114 GLN A CA 1
ATOM 890 C C . GLN A 1 114 ? 5.671 -4.866 -48.739 1.00 80.62 114 GLN A C 1
ATOM 892 O O . GLN A 1 114 ? 6.673 -5.101 -49.415 1.00 80.62 114 GLN A O 1
ATOM 897 N N . SER A 1 115 ? 4.931 -3.769 -48.919 1.00 82.25 115 SER A N 1
ATOM 898 C CA . SER A 1 115 ? 5.224 -2.748 -49.933 1.00 82.25 115 SER A CA 1
ATOM 899 C C . SER A 1 115 ? 5.909 -1.498 -49.377 1.00 82.25 115 SER A C 1
ATOM 901 O O . SER A 1 115 ? 6.423 -0.692 -50.152 1.00 82.25 115 SER A O 1
ATOM 903 N N . GLY A 1 116 ? 5.919 -1.319 -48.054 1.00 82.81 116 GLY A N 1
ATOM 904 C CA . GLY A 1 116 ? 6.416 -0.117 -47.385 1.00 82.81 116 GLY A CA 1
ATOM 905 C C . GLY A 1 116 ? 5.520 1.113 -47.559 1.00 82.81 116 GLY A C 1
ATOM 906 O O . GLY A 1 116 ? 5.981 2.235 -47.354 1.00 82.81 116 GLY A O 1
ATOM 907 N N . GLN A 1 117 ? 4.264 0.934 -47.975 1.00 81.75 117 GLN A N 1
ATOM 908 C CA . GLN A 1 117 ? 3.321 2.032 -48.204 1.00 81.75 117 GLN A CA 1
ATOM 909 C C . GLN A 1 117 ? 2.590 2.432 -46.923 1.00 81.75 117 GLN A C 1
ATOM 911 O O . GLN A 1 117 ? 2.237 1.576 -46.121 1.00 81.75 117 GLN A O 1
ATOM 916 N N . SER A 1 118 ? 2.296 3.722 -46.764 1.00 84.81 118 SER A N 1
ATOM 917 C CA . SER A 1 118 ? 1.452 4.239 -45.683 1.00 84.81 118 SER A CA 1
ATOM 918 C C . SER A 1 118 ? 0.181 4.897 -46.226 1.00 84.81 118 SER A C 1
ATOM 920 O O . SER A 1 118 ? 0.177 5.472 -47.316 1.00 84.81 118 SER A O 1
ATOM 922 N N . SER A 1 119 ? -0.911 4.794 -45.471 1.00 79.50 119 SER A N 1
ATOM 923 C CA . SER A 1 119 ? -2.220 5.368 -45.786 1.00 79.50 119 SER A CA 1
ATOM 924 C C . SER A 1 119 ? -2.885 5.885 -44.516 1.00 79.50 119 SER A C 1
ATOM 926 O O . SER A 1 119 ? -2.803 5.256 -43.468 1.00 79.50 119 SER A O 1
ATOM 928 N N . TRP A 1 120 ? -3.580 7.013 -44.607 1.00 83.12 120 TRP A N 1
ATOM 929 C CA . TRP A 1 120 ? -4.404 7.542 -43.511 1.00 83.12 120 TRP A CA 1
ATOM 930 C C . TRP A 1 120 ? -5.839 6.994 -43.545 1.00 83.12 120 TRP A C 1
ATOM 932 O O . TRP A 1 120 ? -6.581 7.115 -42.574 1.00 83.12 120 TRP A O 1
ATOM 942 N N . GLU A 1 121 ? -6.231 6.369 -44.657 1.00 78.25 121 GLU A N 1
ATOM 943 C CA . GLU A 1 121 ? -7.526 5.713 -44.838 1.00 78.25 121 GLU A CA 1
ATOM 944 C C . GLU A 1 121 ? -7.378 4.197 -44.671 1.00 78.25 121 GLU A C 1
ATOM 946 O O . GLU A 1 121 ? -6.369 3.625 -45.097 1.00 78.25 121 GLU A O 1
ATOM 951 N N . VAL A 1 122 ? -8.393 3.550 -44.078 1.00 70.62 122 VAL A N 1
ATOM 952 C CA . VAL A 1 122 ? -8.435 2.088 -43.915 1.00 70.62 122 VAL A CA 1
ATOM 953 C C . VAL A 1 122 ? -8.366 1.443 -45.303 1.00 70.62 122 VAL A C 1
ATOM 955 O O . VAL A 1 122 ? -9.290 1.647 -46.097 1.00 70.62 122 VAL A O 1
ATOM 958 N N . PRO A 1 123 ? -7.331 0.646 -45.609 1.00 65.69 123 PRO A N 1
ATOM 959 C CA . PRO A 1 123 ? -7.277 -0.103 -46.854 1.00 65.69 123 PRO A CA 1
ATOM 960 C C . PRO A 1 123 ? -8.438 -1.102 -46.878 1.00 65.69 123 PRO A C 1
ATOM 962 O O . PRO A 1 123 ? -8.532 -1.990 -46.031 1.00 65.69 123 PRO A O 1
ATOM 965 N N . GLN A 1 124 ? -9.349 -0.929 -47.831 1.00 70.12 124 GLN A N 1
ATOM 966 C CA . GLN A 1 124 ? -10.408 -1.895 -48.110 1.00 70.12 124 GLN A CA 1
ATOM 967 C C . GLN A 1 124 ? -9.881 -2.929 -49.112 1.00 70.12 124 GLN A C 1
ATOM 969 O O . GLN A 1 124 ? -8.998 -2.620 -49.914 1.00 70.12 124 GLN A O 1
ATOM 974 N N . PHE A 1 125 ? -10.388 -4.160 -49.019 1.00 58.03 125 PHE A N 1
ATOM 975 C CA . PHE A 1 125 ? -10.163 -5.192 -50.035 1.00 58.03 125 PHE A CA 1
ATOM 976 C C . PHE A 1 125 ? -10.693 -4.768 -51.408 1.00 58.03 125 PHE A C 1
ATOM 978 O O . PHE A 1 125 ? -11.732 -4.068 -51.446 1.00 58.03 125 PHE A O 1
#

Sequence (125 aa):
EQCVIQVAEDGSCVYAYAQGTQPTGWRTRPDEPWNWMQPGESVVLESGHKVSLDCEYPEDAVYKCEKAGRFLVQEYLESQGLAQSQGGGQGQLPPGWVKEVDATSGQEYYYNEQSGQSSWEVPQF